Protein AF-A0A931CM55-F1 (afdb_monomer_lite)

Radius of gyration: 20.78 Å; chains: 1; bounding box: 47×66×45 Å

Sequence (161 aa):
MQSVVLSLGMGVDSTGILVRWLTDPTSRDFSLAALTVLISQVGDEYPDTYDNIEQTLLPMLAAHRVRVVQLSRPSLTIGHGQRRYVVLDDRPGPTRLVRAGPVRLSDELFGNGTIAQVANRRCIVDCTRDGQANELTSDAFGESQRPAMSRLSSWTSFSNK

Secondary structure (DSSP, 8-state):
---EEEEE-SSHHHHHHHHHHHH-GGG-SS-GGGEEEEEEE-S---HHHHHHIIIIIHHHHHHTT-EEEEEE-S-SS--TTS-S-EEEEEEES-SS-----SS-HHHHHHHTT-----SSS-----TTSTT-TTTHHHHHH-S---------S--------

Foldseek 3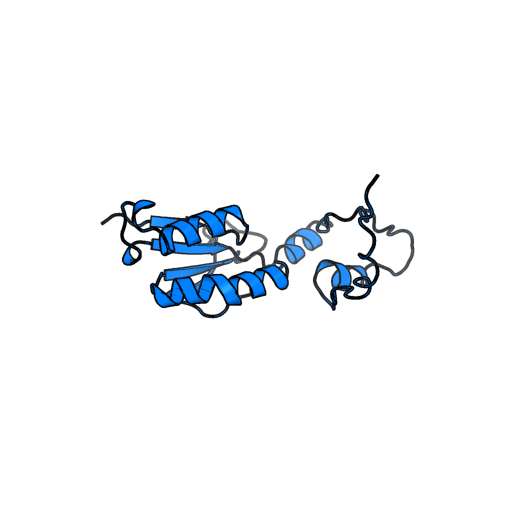Di:
DAAAEQECALDPVSQVLVVCVLPPVVSDPDQLQSYEYEYEAQLQDDPVSQVCCLVPPLVSQLVSQHWYWYKYAQDLDADPPRDGIDTPDIGRRDNGDDRDDNHHPQNNQVVVVHDDDDPDPPRDDPPVPPDCPVVVCCVRRDDDPPPPPPPPPDDPDPDDD

Structure (mmCIF, N/CA/C/O backbone):
data_AF-A0A931CM55-F1
#
_entry.id   AF-A0A931CM55-F1
#
loop_
_atom_site.group_PDB
_atom_site.id
_atom_site.type_symbol
_atom_site.label_atom_id
_atom_site.label_alt_id
_atom_site.label_comp_id
_atom_site.label_asym_id
_atom_site.label_entity_id
_atom_site.label_seq_id
_atom_site.pdbx_PDB_ins_code
_atom_site.Cartn_x
_atom_site.Cartn_y
_atom_site.Cartn_z
_atom_site.occupancy
_atom_site.B_iso_or_equiv
_atom_site.auth_seq_id
_atom_site.auth_comp_id
_atom_site.auth_asym_id
_atom_site.auth_atom_id
_atom_site.pdbx_PDB_model_num
ATOM 1 N N . MET A 1 1 ? -22.246 -13.196 5.038 1.00 58.44 1 MET A N 1
ATOM 2 C CA . MET A 1 1 ? -21.313 -12.170 5.553 1.00 58.44 1 MET A CA 1
ATOM 3 C C . MET A 1 1 ? -20.712 -11.474 4.343 1.00 58.44 1 MET A C 1
ATOM 5 O O . MET A 1 1 ? -20.206 -12.174 3.476 1.00 58.44 1 MET A O 1
ATOM 9 N N . GLN A 1 2 ? -20.896 -10.161 4.200 1.00 78.81 2 GLN A N 1
ATOM 10 C CA . GLN A 1 2 ? -20.434 -9.425 3.016 1.00 78.81 2 GLN A CA 1
ATOM 11 C C . GLN A 1 2 ? -18.937 -9.124 3.161 1.00 78.81 2 GLN A C 1
ATOM 13 O O . GLN A 1 2 ? -18.501 -8.718 4.236 1.00 78.81 2 GLN A O 1
ATOM 18 N N . SER A 1 3 ? -18.151 -9.376 2.114 1.00 90.94 3 SER A N 1
ATOM 19 C CA . SER A 1 3 ? -16.729 -9.019 2.078 1.00 90.94 3 SER A CA 1
ATOM 20 C C . SER A 1 3 ? -16.596 -7.583 1.585 1.00 90.94 3 SER A C 1
ATOM 22 O O . SER A 1 3 ? -17.188 -7.233 0.565 1.00 90.94 3 SER A O 1
ATOM 24 N N . VAL A 1 4 ? -15.833 -6.764 2.310 1.00 96.69 4 VAL A N 1
ATOM 25 C CA . VAL A 1 4 ? -15.560 -5.372 1.941 1.00 96.69 4 VAL A CA 1
ATOM 26 C C . VAL A 1 4 ? -14.117 -5.269 1.481 1.00 96.69 4 VAL A C 1
ATOM 28 O O . VAL A 1 4 ? -13.201 -5.730 2.162 1.00 96.69 4 VAL A O 1
ATOM 31 N N . VAL A 1 5 ? -13.914 -4.662 0.316 1.00 97.00 5 VAL A N 1
ATOM 32 C CA . VAL A 1 5 ? -12.593 -4.503 -0.287 1.00 97.00 5 VAL A CA 1
ATOM 33 C C . VAL A 1 5 ? -12.319 -3.024 -0.511 1.00 97.00 5 VAL A C 1
ATOM 35 O O . VAL A 1 5 ? -13.107 -2.343 -1.163 1.00 97.00 5 VAL A O 1
ATOM 38 N N . LEU A 1 6 ? -11.192 -2.538 0.007 1.00 97.12 6 LEU A N 1
ATOM 39 C CA . LEU A 1 6 ? -10.696 -1.189 -0.249 1.00 97.12 6 LEU A CA 1
ATOM 40 C C . LEU A 1 6 ? -9.461 -1.252 -1.141 1.00 97.12 6 LEU A C 1
ATOM 42 O O . LEU A 1 6 ? -8.464 -1.861 -0.764 1.00 97.12 6 LEU A O 1
ATOM 46 N N . SER A 1 7 ? -9.503 -0.574 -2.285 1.00 96.94 7 SER A N 1
ATOM 47 C CA . SER A 1 7 ? -8.305 -0.315 -3.083 1.00 96.94 7 SER A CA 1
ATOM 48 C C . SER A 1 7 ? -7.571 0.899 -2.517 1.00 96.94 7 SER A C 1
ATOM 50 O O . SER A 1 7 ? -8.068 2.021 -2.597 1.00 96.94 7 SER A O 1
ATOM 52 N N . LEU A 1 8 ? -6.394 0.679 -1.940 1.00 96.31 8 LEU A N 1
ATOM 53 C CA . LEU A 1 8 ? -5.538 1.713 -1.377 1.00 96.31 8 LEU A CA 1
ATOM 54 C C . LEU A 1 8 ? -4.480 2.117 -2.409 1.00 96.31 8 LEU A C 1
ATOM 56 O O . LEU A 1 8 ? -3.533 1.379 -2.663 1.00 96.31 8 LEU A O 1
ATOM 60 N N . GLY A 1 9 ? -4.632 3.316 -2.974 1.00 93.88 9 GLY A N 1
ATOM 61 C CA . GLY A 1 9 ? -3.648 3.911 -3.887 1.00 93.88 9 GLY A CA 1
ATOM 62 C C . GLY A 1 9 ? -2.502 4.637 -3.177 1.00 93.88 9 GLY A C 1
ATOM 63 O O . GLY A 1 9 ? -1.707 5.289 -3.837 1.00 93.88 9 GLY A O 1
ATOM 64 N N . MET A 1 10 ? -2.455 4.589 -1.839 1.00 94.19 10 MET A N 1
ATOM 65 C CA . MET A 1 10 ? -1.488 5.305 -0.988 1.00 94.19 10 MET A CA 1
ATOM 66 C C . MET A 1 10 ? -1.523 6.840 -1.124 1.00 94.19 10 MET A C 1
ATOM 68 O O . MET A 1 10 ? -0.645 7.537 -0.625 1.00 94.19 10 MET A O 1
ATOM 72 N N . GLY A 1 11 ? -2.581 7.380 -1.737 1.00 92.19 11 GLY A N 1
ATOM 73 C CA . GLY A 1 11 ? -2.884 8.808 -1.751 1.00 92.19 11 GLY A CA 1
ATOM 74 C C . GLY A 1 11 ? -3.652 9.257 -0.505 1.00 92.19 11 GLY A C 1
ATOM 75 O O . GLY A 1 11 ? -4.163 8.435 0.267 1.00 92.19 11 GLY A O 1
ATOM 76 N N . VAL A 1 12 ? -3.772 10.577 -0.339 1.00 93.88 12 VAL A N 1
ATOM 77 C CA . VAL A 1 12 ? -4.416 11.218 0.823 1.00 93.88 12 VAL A CA 1
ATOM 78 C C . VAL A 1 12 ? -5.864 10.758 1.002 1.00 93.88 12 VAL A C 1
ATOM 80 O O . VAL A 1 12 ? -6.237 10.369 2.105 1.00 93.88 12 VAL A O 1
ATOM 83 N N . ASP A 1 13 ? -6.660 10.708 -0.067 1.00 95.81 13 ASP A N 1
ATOM 84 C CA . ASP A 1 13 ? -8.092 10.392 0.029 1.00 95.81 13 ASP A CA 1
ATOM 85 C C . ASP A 1 13 ? -8.345 8.939 0.437 1.00 95.81 13 ASP A C 1
ATOM 87 O O . ASP A 1 13 ? -9.060 8.663 1.402 1.00 95.81 13 ASP A O 1
ATOM 91 N N . SER A 1 14 ? -7.705 7.990 -0.259 1.00 96.44 14 SER A N 1
ATOM 92 C CA . SER A 1 14 ? -7.842 6.563 0.056 1.00 96.44 14 SER A CA 1
ATOM 93 C C . SER A 1 14 ? -7.341 6.239 1.464 1.00 96.44 14 SER A C 1
ATOM 95 O O . SER A 1 14 ? -7.928 5.410 2.160 1.00 96.44 14 SER A O 1
ATOM 97 N N . THR A 1 15 ? -6.288 6.931 1.907 1.00 96.81 15 THR A N 1
ATOM 98 C CA . THR A 1 15 ? -5.751 6.789 3.263 1.00 96.81 15 THR A CA 1
ATOM 99 C C . THR A 1 15 ? -6.702 7.396 4.291 1.00 96.81 15 THR A C 1
ATOM 101 O O . THR A 1 15 ? -6.974 6.767 5.309 1.00 96.81 15 THR A O 1
ATOM 104 N N . GLY A 1 16 ? -7.272 8.571 4.014 1.00 97.25 16 GLY A N 1
ATOM 105 C CA . GLY A 1 16 ? -8.235 9.236 4.890 1.00 97.25 16 GLY A CA 1
ATOM 106 C C . GLY A 1 16 ? -9.494 8.401 5.129 1.00 97.25 16 GLY A C 1
ATOM 107 O O . GLY A 1 16 ? -9.925 8.260 6.273 1.00 97.25 16 GLY A O 1
ATOM 108 N N . ILE A 1 17 ? -10.041 7.777 4.078 1.00 97.12 17 ILE A N 1
ATOM 109 C CA . ILE A 1 17 ? -11.175 6.844 4.198 1.00 97.12 17 ILE A CA 1
ATOM 110 C C . ILE A 1 17 ? -10.810 5.674 5.116 1.00 97.12 17 ILE A C 1
ATOM 112 O O . ILE A 1 17 ? -11.552 5.361 6.048 1.00 97.12 17 ILE A O 1
ATOM 116 N N . LEU A 1 18 ? -9.653 5.048 4.886 1.00 97.19 18 LEU A N 1
ATOM 117 C CA . LEU A 1 18 ? -9.211 3.907 5.681 1.00 97.19 18 LEU A CA 1
ATOM 118 C C . LEU A 1 18 ? -8.997 4.283 7.150 1.00 97.19 18 LEU A C 1
ATOM 120 O O . LEU A 1 18 ? -9.504 3.603 8.038 1.00 97.19 18 LEU A O 1
ATOM 124 N N . VAL A 1 19 ? -8.302 5.389 7.419 1.00 97.38 19 VAL A N 1
ATOM 125 C CA . VAL A 1 19 ? -8.077 5.890 8.782 1.00 97.38 19 VAL A CA 1
ATOM 126 C C . VAL A 1 19 ? -9.404 6.182 9.478 1.00 97.38 19 VAL A C 1
ATOM 128 O O . VAL A 1 19 ? -9.573 5.809 10.641 1.00 97.38 19 VAL A O 1
ATOM 131 N N . ARG A 1 20 ? -10.377 6.773 8.772 1.00 97.75 20 ARG A N 1
ATOM 132 C CA . ARG A 1 20 ? -11.720 7.001 9.312 1.00 97.75 20 ARG A CA 1
ATOM 133 C C . ARG A 1 20 ? -12.395 5.683 9.699 1.00 97.75 20 ARG A C 1
ATOM 135 O O . ARG A 1 20 ? -12.888 5.573 10.814 1.00 97.75 20 ARG A O 1
ATOM 142 N N . TRP A 1 21 ? -12.349 4.659 8.847 1.00 97.38 21 TRP A N 1
ATOM 143 C CA . TRP A 1 21 ? -12.919 3.342 9.166 1.00 97.38 21 TRP A CA 1
ATOM 144 C C . TRP A 1 21 ? -12.238 2.639 10.345 1.00 97.38 21 TRP A C 1
ATOM 146 O O . TRP A 1 21 ? -12.895 1.898 11.085 1.00 97.38 21 TRP A O 1
ATOM 156 N N . LEU A 1 22 ? -10.930 2.836 10.521 1.00 96.19 22 LEU A N 1
ATOM 157 C CA . LEU A 1 22 ? -10.176 2.247 11.629 1.00 96.19 22 LEU A CA 1
ATOM 158 C C . LEU A 1 22 ? -10.466 2.950 12.962 1.00 96.19 22 LEU A C 1
ATOM 160 O O . LEU A 1 22 ? -10.583 2.280 13.985 1.00 96.19 22 LEU A O 1
ATOM 164 N N . THR A 1 23 ? -10.613 4.276 12.951 1.00 96.94 23 THR A N 1
ATOM 165 C CA . THR A 1 23 ? -10.698 5.094 14.176 1.00 96.94 23 THR A CA 1
ATOM 166 C C . THR A 1 23 ? -12.123 5.457 14.598 1.00 96.94 23 THR A C 1
ATOM 168 O O . THR A 1 23 ? -12.375 5.603 15.791 1.00 96.94 23 THR A O 1
ATOM 171 N N . ASP A 1 24 ? -13.066 5.549 13.658 1.00 97.31 24 ASP A N 1
ATOM 172 C CA . ASP A 1 24 ? -14.476 5.858 13.907 1.00 97.31 24 ASP A CA 1
ATOM 173 C C . ASP A 1 24 ? -15.364 4.681 13.462 1.00 97.31 24 ASP A C 1
ATOM 175 O O . ASP A 1 24 ? -15.724 4.578 12.285 1.00 97.31 24 ASP A O 1
ATOM 179 N N . PRO A 1 25 ? -15.769 3.782 14.380 1.00 95.31 25 PRO A N 1
ATOM 180 C CA . PRO A 1 25 ? -16.652 2.667 14.051 1.00 95.31 25 PRO A CA 1
ATOM 181 C C . PRO A 1 25 ? -18.021 3.090 13.510 1.00 95.31 25 PRO A C 1
ATOM 183 O O . PRO A 1 25 ? -18.636 2.297 12.809 1.00 95.31 25 PRO A O 1
ATOM 186 N N . THR A 1 26 ? -18.498 4.309 13.798 1.00 97.31 26 THR A N 1
ATOM 187 C CA . THR A 1 26 ? -19.801 4.798 13.307 1.00 97.31 26 THR A CA 1
ATOM 188 C C . THR A 1 26 ? -19.769 5.165 11.823 1.00 97.31 26 THR A C 1
ATOM 190 O O . THR A 1 26 ? -20.812 5.296 11.188 1.00 97.31 26 THR A O 1
ATOM 193 N N . SER A 1 27 ? -18.569 5.273 11.244 1.00 97.00 27 SER A N 1
ATOM 194 C CA . SER A 1 27 ? -18.361 5.547 9.822 1.00 97.00 27 SER A CA 1
ATOM 195 C C . SER A 1 27 ? -18.550 4.337 8.901 1.00 97.00 27 SER A C 1
ATOM 197 O O . SER A 1 27 ? -18.431 4.480 7.682 1.00 97.00 27 SER A O 1
ATOM 199 N N . ARG A 1 28 ? -18.811 3.150 9.461 1.00 95.19 28 ARG A N 1
ATOM 200 C CA . ARG A 1 28 ? -18.989 1.896 8.721 1.00 95.19 28 ARG A CA 1
ATOM 201 C C . ARG A 1 28 ? -20.037 1.000 9.372 1.00 95.19 28 ARG A C 1
ATOM 203 O O . ARG A 1 28 ? -20.227 1.015 10.581 1.00 95.19 28 ARG A O 1
ATOM 210 N N . ASP A 1 29 ? -20.656 0.156 8.562 1.00 96.00 29 ASP A N 1
ATOM 211 C CA . ASP A 1 29 ? -21.666 -0.833 8.958 1.00 96.00 29 ASP A CA 1
ATOM 212 C C . ASP A 1 29 ? -21.135 -2.283 8.941 1.00 96.00 29 ASP A C 1
ATOM 214 O O . ASP A 1 29 ? -21.869 -3.234 9.210 1.00 96.00 29 ASP A O 1
ATOM 218 N N . PHE A 1 30 ? -19.840 -2.469 8.668 1.00 95.44 30 PHE A N 1
ATOM 219 C CA . PHE A 1 30 ? -19.173 -3.771 8.603 1.00 95.44 30 PHE A CA 1
ATOM 220 C C . PHE A 1 30 ? -18.085 -3.918 9.671 1.00 95.44 30 PHE A C 1
ATOM 222 O O . PHE A 1 30 ? -17.517 -2.936 10.139 1.00 95.44 30 PHE A O 1
ATOM 229 N N . SER A 1 31 ? -17.739 -5.157 10.035 1.00 94.75 31 SER A N 1
ATOM 230 C CA . SER A 1 31 ? -16.600 -5.461 10.918 1.00 94.75 31 SER A CA 1
ATOM 231 C C . SER A 1 31 ? -15.263 -5.357 10.176 1.00 94.75 31 SER A C 1
ATOM 233 O O . SER A 1 31 ? -15.165 -5.797 9.034 1.00 94.75 31 SER A O 1
ATOM 235 N N . LEU A 1 32 ? -14.199 -4.889 10.840 1.00 95.50 32 LEU A N 1
ATOM 236 C CA . LEU A 1 32 ? -12.841 -4.875 10.266 1.00 95.50 32 LEU A CA 1
ATOM 237 C C . LEU A 1 32 ? -12.323 -6.276 9.903 1.00 95.50 32 LEU A C 1
ATOM 239 O O . LEU A 1 32 ? -11.479 -6.398 9.026 1.00 95.50 32 LEU A O 1
ATOM 243 N N . ALA A 1 33 ? -12.873 -7.339 10.500 1.00 93.81 33 ALA A N 1
ATOM 244 C CA . ALA A 1 33 ? -12.566 -8.714 10.102 1.00 93.81 33 ALA A CA 1
ATOM 245 C C . ALA A 1 33 ? -13.087 -9.070 8.693 1.00 93.81 33 ALA A C 1
ATOM 247 O O . ALA A 1 33 ? -12.616 -10.026 8.084 1.00 93.81 33 ALA A O 1
ATOM 248 N N . ALA A 1 34 ? -14.064 -8.317 8.176 1.00 95.31 34 ALA A N 1
ATOM 249 C CA . ALA A 1 34 ? -14.579 -8.459 6.816 1.00 95.31 34 ALA A CA 1
ATOM 250 C C . ALA A 1 34 ? -13.859 -7.549 5.802 1.00 95.31 34 ALA A C 1
ATOM 252 O O . ALA A 1 34 ? -14.121 -7.662 4.602 1.00 95.31 34 ALA A O 1
ATOM 253 N N . LEU A 1 35 ? -12.974 -6.659 6.273 1.00 97.12 35 LEU A N 1
ATOM 254 C CA . LEU A 1 35 ? -12.227 -5.717 5.447 1.00 97.12 35 LEU A CA 1
ATOM 255 C C . LEU A 1 35 ? -10.955 -6.367 4.892 1.00 97.12 35 LEU A C 1
ATOM 257 O O . LEU A 1 35 ? -10.131 -6.899 5.634 1.00 97.12 35 LEU A O 1
ATOM 261 N N . THR A 1 36 ? -10.772 -6.263 3.579 1.00 97.56 36 THR A N 1
ATOM 262 C CA . THR A 1 36 ? -9.500 -6.522 2.896 1.00 97.56 36 THR A CA 1
ATOM 263 C C . THR A 1 36 ? -9.018 -5.243 2.222 1.00 97.56 36 THR A C 1
ATOM 265 O O . THR A 1 36 ? -9.760 -4.615 1.469 1.00 97.56 36 THR A O 1
ATOM 268 N N . VAL A 1 37 ? -7.768 -4.865 2.467 1.00 97.94 37 VAL A N 1
ATOM 269 C CA . VAL A 1 37 ? -7.110 -3.734 1.803 1.00 97.94 37 VAL A CA 1
ATOM 270 C C . VAL A 1 37 ? -6.237 -4.272 0.674 1.00 97.94 37 VAL A C 1
ATOM 272 O O . VAL A 1 37 ? -5.382 -5.122 0.907 1.00 97.94 37 VAL A O 1
ATOM 275 N N . LEU A 1 38 ? -6.452 -3.789 -0.546 1.00 97.62 38 LEU A N 1
ATOM 276 C CA . LEU A 1 38 ? -5.635 -4.106 -1.714 1.00 97.62 38 LEU A CA 1
ATOM 277 C C . LEU A 1 38 ? -4.690 -2.947 -2.009 1.00 97.62 38 LEU A C 1
ATOM 279 O O . LEU A 1 38 ? -5.138 -1.809 -2.109 1.00 97.62 38 LEU A O 1
ATOM 283 N N . ILE A 1 39 ? -3.410 -3.243 -2.208 1.00 96.75 39 ILE A N 1
ATOM 284 C CA . ILE A 1 39 ? -2.406 -2.276 -2.659 1.00 96.75 39 ILE A CA 1
ATOM 285 C C . ILE A 1 39 ? -1.871 -2.767 -3.998 1.00 96.75 39 ILE A C 1
ATOM 287 O O . ILE A 1 39 ? -1.342 -3.874 -4.081 1.00 96.75 39 ILE A O 1
ATOM 291 N N . SER A 1 40 ? -2.035 -1.968 -5.048 1.00 94.75 40 SER A N 1
ATOM 292 C CA . SER A 1 40 ? -1.502 -2.287 -6.376 1.00 94.75 40 SER A CA 1
ATOM 293 C C . SER A 1 40 ? -0.167 -1.578 -6.555 1.00 94.75 40 SER A C 1
ATOM 295 O O . SER A 1 40 ? -0.152 -0.382 -6.820 1.00 94.75 40 SER A O 1
ATOM 297 N N . GLN A 1 41 ? 0.924 -2.321 -6.378 1.00 94.81 41 GLN A N 1
ATOM 298 C CA . GLN A 1 41 ? 2.288 -1.825 -6.528 1.00 94.81 41 GLN A CA 1
ATOM 299 C C . GLN A 1 41 ? 2.609 -1.651 -8.017 1.00 94.81 41 GLN A C 1
ATOM 301 O O . GLN A 1 41 ? 2.507 -2.610 -8.795 1.00 94.81 41 GLN A O 1
ATOM 306 N N . VAL A 1 42 ? 3.005 -0.441 -8.403 1.00 90.62 42 VAL A N 1
ATOM 307 C CA . VAL A 1 42 ? 3.516 -0.107 -9.739 1.00 90.62 42 VAL A CA 1
ATOM 308 C C . VAL A 1 42 ? 5.040 -0.153 -9.805 1.00 90.62 42 VAL A C 1
ATOM 310 O O . VAL A 1 42 ? 5.590 -0.209 -10.898 1.00 90.62 42 VAL A O 1
ATOM 313 N N . GLY A 1 43 ? 5.722 -0.196 -8.658 1.00 90.94 43 GLY A N 1
ATOM 314 C CA . GLY A 1 43 ? 7.162 -0.433 -8.570 1.00 90.94 43 GLY A CA 1
ATOM 315 C C . GLY A 1 43 ? 8.040 0.817 -8.628 1.00 90.94 43 GLY A C 1
ATOM 316 O O . GLY A 1 43 ? 9.259 0.691 -8.544 1.00 90.94 43 GLY A O 1
ATOM 317 N N . ASP A 1 44 ? 7.423 1.991 -8.756 1.00 89.31 44 ASP A N 1
ATOM 318 C CA . ASP A 1 44 ? 8.079 3.298 -8.876 1.00 89.31 44 ASP A CA 1
ATOM 319 C C . ASP A 1 44 ? 7.377 4.377 -8.031 1.00 89.31 44 ASP A C 1
ATOM 321 O O . ASP A 1 44 ? 7.385 5.567 -8.350 1.00 89.31 44 ASP A O 1
ATOM 325 N N . GLU A 1 45 ? 6.710 3.973 -6.954 1.00 91.38 45 GLU A N 1
ATOM 326 C CA . GLU A 1 45 ? 6.155 4.899 -5.978 1.00 91.38 45 GLU A CA 1
ATOM 327 C C . GLU A 1 45 ? 7.274 5.657 -5.256 1.00 91.38 45 GLU A C 1
ATOM 329 O O . GLU A 1 45 ? 8.370 5.138 -5.025 1.00 91.38 45 GLU A O 1
ATOM 334 N N . TYR A 1 46 ? 6.988 6.897 -4.855 1.00 89.56 46 TYR A N 1
ATOM 335 C CA . TYR A 1 46 ? 7.968 7.718 -4.152 1.00 89.56 46 TYR A CA 1
ATOM 336 C C . TYR A 1 46 ? 8.426 7.041 -2.848 1.00 89.56 46 TYR A C 1
ATOM 338 O O . TYR A 1 46 ? 7.573 6.574 -2.084 1.00 89.56 46 TYR A O 1
ATOM 346 N N . PRO A 1 47 ? 9.736 7.049 -2.527 1.00 90.69 47 PRO A N 1
ATOM 347 C CA . PRO A 1 47 ? 10.254 6.518 -1.264 1.00 90.69 47 PRO A CA 1
ATOM 348 C C . PRO A 1 47 ? 9.506 7.053 -0.038 1.00 90.69 47 PRO A C 1
ATOM 350 O O . PRO A 1 47 ? 9.103 6.273 0.820 1.00 90.69 47 PRO A O 1
ATOM 353 N N . ASP A 1 48 ? 9.202 8.352 -0.027 1.00 91.50 48 ASP A N 1
ATOM 354 C CA . ASP A 1 48 ? 8.451 8.997 1.051 1.00 91.50 48 ASP A CA 1
ATOM 355 C C . ASP A 1 48 ? 7.018 8.459 1.178 1.00 91.50 48 ASP A C 1
ATOM 357 O O . ASP A 1 48 ? 6.466 8.417 2.273 1.00 91.50 48 ASP A O 1
ATOM 361 N N . THR A 1 49 ? 6.393 8.017 0.079 1.00 92.00 49 THR A N 1
ATOM 362 C CA . THR A 1 49 ? 5.061 7.388 0.129 1.00 92.00 49 THR A CA 1
ATOM 363 C C . THR A 1 49 ? 5.133 6.054 0.861 1.00 92.00 49 THR A C 1
ATOM 365 O O . THR A 1 49 ? 4.317 5.802 1.748 1.00 92.00 49 THR A O 1
ATOM 368 N N . TYR A 1 50 ? 6.138 5.230 0.549 1.00 94.75 50 TYR A N 1
ATOM 369 C CA . TYR A 1 50 ? 6.379 3.985 1.275 1.00 94.75 50 TYR A CA 1
ATOM 370 C C . TYR A 1 50 ? 6.607 4.246 2.759 1.00 94.75 50 TYR A C 1
ATOM 372 O O . TYR A 1 50 ? 5.938 3.645 3.597 1.00 94.75 50 TYR A O 1
ATOM 380 N N . ASP A 1 51 ? 7.509 5.170 3.079 1.00 94.81 51 ASP A N 1
ATOM 381 C CA . ASP A 1 51 ? 7.889 5.444 4.459 1.00 94.81 51 ASP A CA 1
ATOM 382 C C . ASP A 1 51 ? 6.707 6.008 5.260 1.00 94.81 51 ASP A C 1
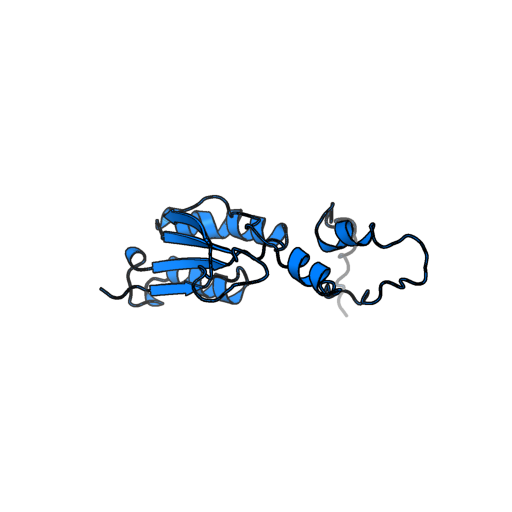ATOM 384 O O . ASP A 1 51 ? 6.448 5.547 6.372 1.00 94.81 51 ASP A O 1
ATOM 388 N N . ASN A 1 52 ? 5.912 6.909 4.672 1.00 94.06 52 ASN A N 1
ATOM 389 C CA . ASN A 1 52 ? 4.692 7.419 5.295 1.00 94.06 52 ASN A CA 1
ATOM 390 C C . ASN A 1 52 ? 3.700 6.292 5.604 1.00 94.06 52 ASN A C 1
ATOM 392 O O . ASN A 1 52 ? 3.192 6.209 6.724 1.00 94.06 52 ASN A O 1
ATOM 396 N N . ILE A 1 53 ? 3.425 5.402 4.648 1.00 96.06 53 ILE A N 1
ATOM 397 C CA . ILE A 1 53 ? 2.462 4.310 4.843 1.00 96.06 53 ILE A CA 1
ATOM 398 C C . ILE A 1 53 ? 2.980 3.283 5.856 1.00 96.06 53 ILE A C 1
ATOM 400 O O . ILE A 1 53 ? 2.227 2.865 6.739 1.00 96.06 53 ILE A O 1
ATOM 404 N N . GLU A 1 54 ? 4.254 2.900 5.774 1.00 96.56 54 GLU A N 1
ATOM 405 C CA . GLU A 1 54 ? 4.875 1.935 6.687 1.00 96.56 54 GLU A CA 1
ATOM 406 C C . GLU A 1 54 ? 4.949 2.452 8.129 1.00 96.56 54 GLU A C 1
ATOM 408 O O . GLU A 1 54 ? 4.753 1.676 9.062 1.00 96.56 54 GLU A O 1
ATOM 413 N N . GLN A 1 55 ? 5.197 3.750 8.328 1.00 96.19 55 GLN A N 1
ATOM 414 C CA . GLN A 1 55 ? 5.324 4.344 9.663 1.00 96.19 55 GLN A CA 1
ATOM 415 C C . GLN A 1 55 ? 3.979 4.710 10.296 1.00 96.19 55 GLN A C 1
ATOM 417 O O . GLN A 1 55 ? 3.872 4.716 11.522 1.00 96.19 55 GLN A O 1
ATOM 422 N N . THR A 1 56 ? 2.955 5.017 9.493 1.00 94.25 56 THR A N 1
ATOM 423 C CA . THR A 1 56 ? 1.670 5.522 10.012 1.00 94.25 56 THR A CA 1
ATOM 424 C C . THR A 1 56 ? 0.536 4.512 9.877 1.00 94.25 56 THR A C 1
ATOM 426 O O . THR A 1 56 ? -0.104 4.159 10.866 1.00 94.25 56 THR A O 1
ATOM 429 N N . LEU A 1 57 ? 0.294 3.998 8.672 1.00 95.94 57 LEU A N 1
ATOM 430 C CA . LEU A 1 57 ? -0.916 3.247 8.352 1.00 95.94 57 LEU A CA 1
ATOM 431 C C . LEU A 1 57 ? -0.778 1.747 8.630 1.00 95.94 57 LEU A C 1
ATOM 433 O O . LEU A 1 57 ? -1.703 1.133 9.168 1.00 95.94 57 LEU A O 1
ATOM 437 N N . LEU A 1 58 ? 0.367 1.145 8.295 1.00 96.56 58 LEU A N 1
ATOM 438 C CA . LEU A 1 58 ? 0.601 -0.283 8.535 1.00 96.56 58 LEU A CA 1
ATOM 439 C C . LEU A 1 58 ? 0.494 -0.677 10.021 1.00 96.56 58 LEU A C 1
ATOM 441 O O . LEU A 1 58 ? -0.168 -1.681 10.305 1.00 96.56 58 LEU A O 1
ATOM 445 N N . PRO A 1 59 ? 1.023 0.100 10.991 1.00 97.06 59 PRO A N 1
ATOM 446 C CA . PRO A 1 59 ? 0.834 -0.193 12.410 1.00 97.06 59 PRO A CA 1
ATOM 447 C C . PRO A 1 59 ? -0.642 -0.198 12.827 1.00 97.06 59 PRO A C 1
ATOM 449 O O . PRO A 1 59 ? -1.057 -1.065 13.597 1.00 97.06 59 PRO A O 1
ATOM 452 N N . MET A 1 60 ? -1.458 0.715 12.285 1.00 96.06 60 MET A N 1
ATOM 453 C CA . MET A 1 60 ? -2.901 0.752 12.557 1.00 96.06 60 MET A CA 1
ATOM 454 C C . MET A 1 60 ? -3.600 -0.497 12.006 1.00 96.06 60 MET A C 1
ATOM 456 O O . MET A 1 60 ? -4.380 -1.142 12.707 1.00 96.06 60 MET A O 1
ATOM 460 N N . LEU A 1 61 ? -3.287 -0.885 10.767 1.00 96.50 61 LEU A N 1
ATOM 461 C CA . LEU A 1 61 ? -3.827 -2.101 10.152 1.00 96.50 61 LEU A CA 1
ATOM 462 C C . LEU A 1 61 ? -3.428 -3.358 10.931 1.00 96.50 61 LEU A C 1
ATOM 464 O O . LEU A 1 61 ? -4.262 -4.244 11.133 1.00 96.50 61 LEU A O 1
ATOM 468 N N . ALA A 1 62 ? -2.185 -3.419 11.412 1.00 96.06 62 ALA A N 1
ATOM 469 C CA . ALA A 1 62 ? -1.691 -4.512 12.238 1.00 96.06 62 ALA A CA 1
ATOM 470 C C . ALA A 1 62 ? -2.398 -4.585 13.598 1.00 96.06 62 ALA A C 1
ATOM 472 O O . ALA A 1 62 ? -2.813 -5.673 14.004 1.00 96.06 62 ALA A O 1
ATOM 473 N N . ALA A 1 63 ? -2.621 -3.445 14.263 1.00 95.50 63 ALA A N 1
ATOM 474 C CA . ALA A 1 63 ? -3.355 -3.380 15.529 1.00 95.50 63 ALA A CA 1
ATOM 475 C C . ALA A 1 63 ? -4.781 -3.945 15.405 1.00 95.50 63 ALA A C 1
ATOM 477 O O . ALA A 1 63 ? -5.256 -4.655 16.292 1.00 95.50 63 ALA A O 1
ATOM 478 N N . HIS A 1 64 ? -5.438 -3.701 14.268 1.00 95.12 64 HIS A N 1
ATOM 479 C CA . HIS A 1 64 ? -6.769 -4.230 13.968 1.00 95.12 64 HIS A CA 1
ATOM 480 C C . HIS A 1 64 ? -6.764 -5.585 13.237 1.00 95.12 64 HIS A C 1
ATOM 482 O O . HIS A 1 64 ? -7.836 -6.103 12.924 1.00 95.12 64 HIS A O 1
ATOM 488 N N . ARG A 1 65 ? -5.585 -6.172 12.971 1.00 95.56 65 ARG A N 1
ATOM 489 C CA . ARG A 1 65 ? -5.396 -7.411 12.190 1.00 95.56 65 ARG A CA 1
ATOM 490 C C . ARG A 1 65 ? -6.114 -7.406 10.832 1.00 95.56 65 ARG A C 1
ATOM 492 O O . ARG A 1 65 ? -6.587 -8.444 10.372 1.00 95.56 65 ARG A O 1
ATOM 499 N N . VAL A 1 66 ? -6.192 -6.246 10.183 1.00 96.69 66 VAL A N 1
ATOM 500 C CA . VAL A 1 66 ? -6.817 -6.118 8.861 1.00 96.69 66 VAL A CA 1
ATOM 501 C C . VAL A 1 66 ? -5.964 -6.845 7.824 1.00 96.69 66 VAL A C 1
ATOM 503 O O . VAL A 1 66 ? -4.735 -6.719 7.816 1.00 96.69 66 VAL A O 1
ATOM 506 N N . ARG A 1 67 ? -6.617 -7.614 6.945 1.00 97.25 67 ARG A N 1
ATOM 507 C CA . ARG A 1 67 ? -5.953 -8.312 5.841 1.00 97.25 67 ARG A CA 1
ATOM 508 C C . ARG A 1 67 ? -5.512 -7.308 4.787 1.00 97.25 67 ARG A C 1
ATOM 510 O O . ARG A 1 67 ? -6.333 -6.553 4.268 1.00 97.25 67 ARG A O 1
ATOM 517 N N . VAL A 1 68 ? -4.233 -7.347 4.443 1.00 97.94 68 VAL A N 1
ATOM 518 C CA . VAL A 1 68 ? -3.643 -6.529 3.389 1.00 97.94 68 VAL A CA 1
ATOM 519 C C . VAL A 1 68 ? -3.091 -7.455 2.318 1.00 97.94 68 VAL A C 1
ATOM 521 O O . VAL A 1 68 ? -2.349 -8.391 2.617 1.00 97.94 68 VAL A O 1
ATOM 524 N N . VAL A 1 69 ? -3.458 -7.186 1.070 1.00 97.94 69 VAL A N 1
ATOM 525 C CA . VAL A 1 69 ? -2.969 -7.917 -0.095 1.00 97.94 69 VAL A CA 1
ATOM 526 C C . VAL A 1 69 ? -2.263 -6.939 -1.016 1.00 97.94 69 VAL A C 1
ATOM 528 O O . VAL A 1 69 ? -2.854 -5.971 -1.494 1.00 97.94 69 VAL A O 1
ATOM 531 N N . GLN A 1 70 ? -0.993 -7.205 -1.272 1.00 97.69 70 GLN A N 1
ATOM 532 C CA . GLN A 1 70 ? -0.167 -6.444 -2.192 1.00 97.69 70 GLN A CA 1
ATOM 533 C C . GLN A 1 70 ? -0.124 -7.185 -3.521 1.00 97.69 70 GLN A C 1
ATOM 535 O O . GLN A 1 70 ? 0.163 -8.382 -3.576 1.00 97.69 70 GLN A O 1
ATOM 540 N N . LEU A 1 71 ? -0.442 -6.479 -4.593 1.00 96.75 71 LEU A N 1
ATOM 541 C CA . LEU A 1 71 ? -0.583 -7.011 -5.937 1.00 96.75 71 LEU A CA 1
ATOM 542 C C . LEU A 1 71 ? 0.348 -6.244 -6.867 1.00 96.75 71 LEU A C 1
ATOM 544 O O . LEU A 1 71 ? 0.632 -5.077 -6.628 1.00 96.75 71 LEU A O 1
ATOM 548 N N . SER A 1 72 ? 0.773 -6.864 -7.958 1.00 95.50 72 SER A N 1
ATOM 549 C CA . SER A 1 72 ? 1.403 -6.141 -9.065 1.00 95.50 72 SER A CA 1
ATOM 550 C C . SER A 1 72 ? 1.093 -6.803 -10.394 1.00 95.50 72 SER A C 1
ATOM 552 O O . SER A 1 72 ? 0.493 -7.885 -10.468 1.00 95.50 72 SER A O 1
ATOM 554 N N . ARG A 1 73 ? 1.494 -6.129 -11.465 1.00 92.62 73 ARG A N 1
ATOM 555 C CA . ARG A 1 73 ? 1.396 -6.656 -12.815 1.00 92.62 73 ARG A CA 1
ATOM 556 C C . ARG A 1 73 ? 2.469 -7.742 -13.035 1.00 92.62 73 ARG A C 1
ATOM 558 O O . ARG A 1 73 ? 3.603 -7.562 -12.606 1.00 92.62 73 ARG A O 1
ATOM 565 N N . PRO A 1 74 ? 2.143 -8.872 -13.693 1.00 92.94 74 PRO A N 1
ATOM 566 C CA . PRO A 1 74 ? 3.119 -9.934 -13.950 1.00 92.94 74 PRO A CA 1
ATOM 567 C C . PRO A 1 74 ? 4.065 -9.637 -15.116 1.00 92.94 74 PRO A C 1
ATOM 569 O O . PRO A 1 74 ? 5.167 -10.173 -15.153 1.00 92.94 74 PRO A O 1
ATOM 572 N N . SER A 1 75 ? 3.611 -8.866 -16.103 1.00 90.06 75 SER A N 1
ATOM 573 C CA . SER A 1 75 ? 4.313 -8.650 -17.370 1.00 90.06 75 SER A CA 1
ATOM 574 C C . SER A 1 75 ? 3.751 -7.439 -18.116 1.00 90.06 75 SER A C 1
ATOM 576 O O . SER A 1 75 ? 2.574 -7.105 -17.962 1.00 90.06 75 SER A O 1
ATOM 578 N N . LEU A 1 76 ? 4.565 -6.824 -18.985 1.00 85.38 76 LEU A N 1
ATOM 579 C CA . LEU A 1 76 ? 4.158 -5.686 -19.825 1.00 85.38 76 LEU A CA 1
ATOM 580 C C . LEU A 1 76 ? 3.172 -6.050 -20.942 1.00 85.38 76 LEU A C 1
ATOM 582 O O . LEU A 1 76 ? 2.430 -5.205 -21.438 1.00 85.38 76 LEU A O 1
ATOM 586 N N . THR A 1 77 ? 3.126 -7.322 -21.322 1.00 81.50 77 THR A N 1
ATOM 587 C CA . THR A 1 77 ? 2.153 -7.875 -22.267 1.00 81.50 77 THR A CA 1
ATOM 588 C C . THR A 1 77 ? 1.430 -9.020 -21.583 1.00 81.50 77 THR A C 1
ATOM 590 O O . THR A 1 77 ? 2.075 -9.899 -21.015 1.00 81.50 77 THR A O 1
ATOM 593 N N . ILE A 1 78 ? 0.098 -9.009 -21.617 1.00 77.56 78 ILE A N 1
ATOM 594 C CA . ILE A 1 78 ? -0.726 -10.077 -21.043 1.00 77.56 78 ILE A CA 1
ATOM 595 C C . ILE A 1 78 ? -1.462 -10.750 -22.199 1.00 77.56 78 ILE A C 1
ATOM 597 O O . ILE A 1 78 ? -2.363 -10.160 -22.793 1.00 77.56 78 ILE A O 1
ATOM 601 N N . GLY A 1 79 ? -1.055 -11.973 -22.530 1.00 76.50 79 GLY A N 1
ATOM 602 C CA . GLY A 1 79 ? -1.722 -12.792 -23.537 1.00 76.50 79 GLY A CA 1
ATOM 603 C C . GLY A 1 79 ? -3.080 -13.314 -23.057 1.00 76.50 79 GLY A C 1
ATOM 604 O O . GLY A 1 79 ? -3.376 -13.357 -21.858 1.00 76.50 79 GLY A O 1
ATOM 605 N N . HIS A 1 80 ? -3.919 -13.751 -23.997 1.00 72.94 80 HIS A N 1
ATOM 606 C CA . HIS A 1 80 ? -5.183 -14.411 -23.668 1.00 72.94 80 HIS A CA 1
ATOM 607 C C . HIS A 1 80 ? -4.951 -15.625 -22.753 1.00 72.94 80 HIS A C 1
ATOM 609 O O . HIS A 1 80 ? -4.062 -16.437 -22.991 1.00 72.94 80 HIS A O 1
ATOM 615 N N . GLY A 1 81 ? -5.749 -15.737 -21.687 1.00 78.50 81 GLY A N 1
ATOM 616 C CA . GLY A 1 81 ? -5.653 -16.829 -20.711 1.00 78.50 81 GLY A CA 1
ATOM 617 C C . GLY A 1 81 ? -4.547 -16.677 -19.659 1.00 78.50 81 GLY A C 1
ATOM 618 O O . GLY A 1 81 ? -4.487 -17.487 -18.738 1.00 78.50 81 GLY A O 1
ATOM 619 N N . GLN A 1 82 ? -3.702 -15.643 -19.737 1.00 82.56 82 GLN A N 1
ATOM 620 C CA . GLN A 1 82 ? -2.687 -15.384 -18.716 1.00 82.56 82 GLN A CA 1
ATOM 621 C C . GLN A 1 82 ? -3.265 -14.643 -17.505 1.00 82.56 82 GLN A C 1
ATOM 623 O O . GLN A 1 82 ? -4.221 -13.864 -17.597 1.00 82.56 82 GLN A O 1
ATOM 628 N N . ARG A 1 83 ? -2.664 -14.890 -16.337 1.00 84.94 83 ARG A N 1
ATOM 629 C CA . ARG A 1 83 ? -3.031 -14.221 -15.088 1.00 84.94 83 ARG A CA 1
ATOM 630 C C . ARG A 1 83 ? -2.743 -12.723 -15.217 1.00 84.94 83 ARG A C 1
ATOM 632 O O . ARG A 1 83 ? -1.681 -12.341 -15.689 1.00 84.94 83 ARG A O 1
ATOM 639 N N . ARG A 1 84 ? -3.683 -11.873 -14.794 1.00 89.06 84 ARG A N 1
ATOM 640 C CA . ARG A 1 84 ? -3.570 -10.406 -14.944 1.00 89.06 84 ARG A CA 1
ATOM 641 C C . ARG A 1 84 ? -2.812 -9.712 -13.812 1.00 89.06 84 ARG A C 1
ATOM 643 O O . ARG A 1 84 ? -2.452 -8.551 -13.945 1.00 89.06 84 ARG A O 1
ATOM 650 N N . TYR A 1 85 ? -2.591 -10.421 -12.711 1.00 93.25 85 TYR A N 1
ATOM 651 C CA . TYR A 1 85 ? -1.934 -9.916 -11.513 1.00 93.25 85 TYR A CA 1
ATOM 652 C C . TYR A 1 85 ? -1.144 -11.034 -10.836 1.00 93.25 85 TYR A C 1
ATOM 654 O O . TYR A 1 85 ? -1.509 -12.211 -10.920 1.00 93.25 85 TYR A O 1
ATOM 662 N N . VAL A 1 86 ? -0.109 -10.660 -10.099 1.00 95.44 86 VAL A N 1
ATOM 663 C CA . VAL A 1 86 ? 0.559 -11.524 -9.125 1.00 95.44 86 VAL A CA 1
ATOM 664 C C . VAL A 1 86 ? 0.327 -10.973 -7.730 1.00 95.44 86 VAL A C 1
ATOM 666 O O . VAL A 1 86 ? 0.214 -9.765 -7.541 1.00 95.44 86 VAL A O 1
ATOM 669 N N . VAL A 1 87 ? 0.213 -11.875 -6.761 1.00 96.94 87 VAL A N 1
ATOM 670 C CA . VAL A 1 87 ? 0.158 -11.511 -5.345 1.00 96.94 87 VAL A CA 1
ATOM 671 C C . VAL A 1 87 ? 1.596 -11.455 -4.854 1.00 96.94 87 VAL A C 1
ATOM 673 O O . VAL A 1 87 ? 2.308 -12.451 -4.940 1.00 96.94 87 VAL A O 1
ATOM 676 N N . LEU A 1 88 ? 2.014 -10.282 -4.397 1.00 97.00 88 LEU A N 1
ATOM 677 C CA . LEU A 1 88 ? 3.337 -10.039 -3.832 1.00 97.00 88 LEU A CA 1
ATOM 678 C C . LEU A 1 88 ? 3.380 -10.404 -2.350 1.00 97.00 88 LEU A C 1
ATOM 680 O O . LEU A 1 88 ? 4.347 -10.993 -1.881 1.00 97.00 88 LEU A O 1
ATOM 684 N N . ASP A 1 89 ? 2.316 -10.061 -1.628 1.00 97.19 89 ASP A N 1
ATOM 685 C CA . ASP A 1 89 ? 2.154 -10.382 -0.218 1.00 97.19 89 ASP A CA 1
ATOM 686 C C . ASP A 1 89 ? 0.663 -10.459 0.130 1.00 97.19 89 ASP A C 1
ATOM 688 O O . ASP A 1 89 ? -0.148 -9.730 -0.440 1.00 97.19 89 ASP A O 1
ATOM 692 N N . ASP A 1 90 ? 0.291 -11.344 1.048 1.00 97.19 90 ASP A N 1
ATOM 693 C CA . ASP A 1 90 ? -1.088 -11.520 1.517 1.00 97.19 90 ASP A CA 1
ATOM 694 C C . ASP A 1 90 ? -1.062 -11.910 2.991 1.00 97.19 90 ASP A C 1
ATOM 696 O O . ASP A 1 90 ? -0.849 -13.076 3.336 1.00 97.19 90 ASP A O 1
ATOM 700 N N . ARG A 1 91 ? -1.199 -10.915 3.873 1.00 94.75 91 ARG A N 1
ATOM 701 C CA . ARG A 1 91 ? -1.107 -11.123 5.321 1.00 94.75 91 ARG A CA 1
ATOM 702 C C . ARG A 1 91 ? -2.023 -10.179 6.091 1.00 94.75 91 ARG A C 1
ATOM 704 O O . ARG A 1 91 ? -2.235 -9.036 5.682 1.00 94.75 91 ARG A O 1
ATOM 711 N N . PRO A 1 92 ? -2.535 -10.606 7.254 1.00 93.38 92 PRO A N 1
ATOM 712 C CA . PRO A 1 92 ? -3.066 -9.675 8.235 1.00 93.38 92 PRO A CA 1
ATOM 713 C C . PRO A 1 92 ? -1.918 -8.892 8.885 1.00 93.38 92 PRO A C 1
ATOM 715 O O . PRO A 1 92 ? -1.007 -9.489 9.456 1.00 93.38 92 PRO A O 1
ATOM 718 N N . GLY A 1 93 ? -1.973 -7.560 8.811 1.00 86.50 93 GLY A N 1
ATOM 719 C CA . GLY A 1 93 ? -1.017 -6.672 9.483 1.00 86.50 93 GLY A CA 1
ATOM 720 C C . GLY A 1 93 ? 0.440 -6.745 8.999 1.00 86.50 93 GLY A C 1
ATOM 721 O O . GLY A 1 93 ? 1.320 -6.996 9.826 1.00 86.50 93 GLY A O 1
ATOM 722 N N . PRO A 1 94 ? 0.737 -6.533 7.702 1.00 91.69 94 PRO A N 1
ATOM 723 C CA . PRO A 1 94 ? 2.120 -6.413 7.247 1.00 91.69 94 PRO A CA 1
ATOM 724 C C . PRO A 1 94 ? 2.790 -5.176 7.861 1.00 91.69 94 PRO A C 1
ATOM 726 O O . PRO A 1 94 ? 2.135 -4.168 8.108 1.00 91.69 94 PRO A O 1
ATOM 729 N N . THR A 1 95 ? 4.105 -5.241 8.073 1.00 91.56 95 THR A N 1
ATOM 730 C CA . THR A 1 95 ? 4.921 -4.128 8.602 1.00 91.56 95 THR A CA 1
ATOM 731 C C . THR A 1 95 ? 5.785 -3.450 7.539 1.00 91.56 95 THR A C 1
ATOM 733 O O . THR A 1 95 ? 6.426 -2.441 7.820 1.00 91.56 95 THR A O 1
ATOM 736 N N . ARG A 1 96 ? 5.820 -4.004 6.322 1.00 94.62 96 ARG A N 1
ATOM 737 C CA . ARG A 1 96 ? 6.573 -3.493 5.175 1.00 94.62 96 ARG A CA 1
ATOM 738 C C . ARG A 1 96 ? 5.763 -3.646 3.895 1.00 94.62 96 ARG A C 1
ATOM 740 O O . ARG A 1 96 ? 5.025 -4.622 3.732 1.00 94.62 96 ARG A O 1
ATOM 747 N N . LEU A 1 97 ? 5.947 -2.706 2.980 1.00 95.94 97 LEU A N 1
ATOM 748 C CA . LEU A 1 97 ? 5.430 -2.778 1.626 1.00 95.94 97 LEU A CA 1
ATOM 749 C C . LEU A 1 97 ? 6.462 -3.425 0.700 1.00 95.94 97 LEU A C 1
ATOM 751 O O . LEU A 1 97 ? 7.671 -3.219 0.820 1.00 95.94 97 LEU A O 1
ATOM 755 N N . VAL A 1 98 ? 5.975 -4.222 -0.245 1.00 95.25 98 VAL A N 1
ATOM 756 C CA . VAL A 1 98 ? 6.794 -4.737 -1.337 1.00 95.25 98 VAL A CA 1
ATOM 757 C C . VAL A 1 98 ? 6.963 -3.610 -2.344 1.00 95.25 98 VAL A C 1
ATOM 759 O O . VAL A 1 98 ? 5.980 -3.142 -2.903 1.00 95.25 98 VAL A O 1
ATOM 762 N N . ARG A 1 99 ? 8.207 -3.179 -2.569 1.00 91.44 99 ARG A N 1
ATOM 763 C CA . ARG A 1 99 ? 8.490 -1.974 -3.363 1.00 91.44 99 ARG A CA 1
ATOM 764 C C . ARG A 1 99 ? 8.489 -2.182 -4.875 1.00 91.44 99 ARG A C 1
ATOM 766 O O . ARG A 1 99 ? 8.456 -1.214 -5.613 1.00 91.44 99 ARG A O 1
ATOM 773 N N . ALA A 1 100 ? 8.595 -3.420 -5.352 1.00 88.94 100 ALA A N 1
ATOM 774 C CA . ALA A 1 100 ? 8.595 -3.713 -6.782 1.00 88.94 100 ALA A CA 1
ATOM 775 C C . ALA A 1 100 ? 8.040 -5.108 -7.066 1.00 88.94 100 ALA A C 1
ATOM 777 O O . ALA A 1 100 ? 8.353 -6.072 -6.363 1.00 88.94 100 ALA A O 1
ATOM 778 N N . GLY A 1 101 ? 7.221 -5.195 -8.112 1.00 91.31 101 GLY A N 1
ATOM 779 C CA . GLY A 1 101 ? 6.770 -6.451 -8.697 1.00 91.31 101 GLY A CA 1
ATOM 780 C C . GLY A 1 101 ? 7.657 -6.922 -9.854 1.00 91.31 101 GLY A C 1
ATOM 781 O O . GLY A 1 101 ? 8.736 -6.371 -10.068 1.00 91.31 101 GLY A O 1
ATOM 782 N N . PRO A 1 102 ? 7.201 -7.933 -10.618 1.00 93.31 102 PRO A N 1
ATOM 783 C CA . PRO A 1 102 ? 7.916 -8.443 -11.790 1.00 93.31 102 PRO A CA 1
ATOM 784 C C . PRO A 1 102 ? 8.151 -7.414 -12.897 1.00 93.31 102 PRO A C 1
ATOM 786 O O . PRO A 1 102 ? 9.130 -7.529 -13.625 1.00 93.31 102 PRO A O 1
ATOM 789 N N . VAL A 1 103 ? 7.248 -6.442 -13.039 1.00 92.00 103 VAL A N 1
ATOM 790 C CA . VAL A 1 103 ? 7.404 -5.307 -13.952 1.00 92.00 103 VAL A CA 1
ATOM 791 C C . VAL A 1 103 ? 7.053 -4.019 -13.231 1.00 92.00 103 VAL A C 1
ATOM 793 O O . VAL A 1 103 ? 6.134 -3.998 -12.404 1.00 92.00 103 VAL A O 1
ATOM 796 N N . ARG A 1 104 ? 7.788 -2.962 -13.559 1.00 91.94 104 ARG A N 1
ATOM 797 C CA . ARG A 1 104 ? 7.570 -1.610 -13.059 1.00 91.94 104 ARG A CA 1
ATOM 798 C C . ARG A 1 104 ? 6.894 -0.735 -14.107 1.00 91.94 104 ARG A C 1
ATOM 800 O O . ARG A 1 104 ? 6.888 -1.054 -15.298 1.00 91.94 104 ARG A O 1
ATOM 807 N N . LEU A 1 105 ? 6.331 0.386 -13.670 1.00 89.00 105 LEU A N 1
ATOM 808 C CA . LEU A 1 105 ? 5.788 1.395 -14.576 1.00 89.00 105 LEU A CA 1
ATOM 809 C C . LEU A 1 105 ? 6.888 1.982 -15.472 1.00 89.00 105 LEU A C 1
ATOM 811 O O . LEU A 1 105 ? 6.669 2.192 -16.661 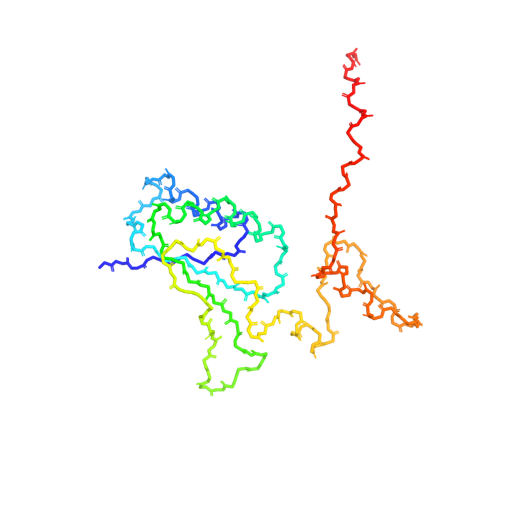1.00 89.00 105 LEU A O 1
ATOM 815 N N . SER A 1 106 ? 8.077 2.202 -14.922 1.00 87.31 106 SER A N 1
ATOM 816 C CA . SER A 1 106 ? 9.261 2.673 -15.632 1.00 87.31 106 SER A CA 1
ATOM 817 C C . SER A 1 106 ? 9.646 1.728 -16.768 1.00 87.31 106 SER A C 1
ATOM 819 O O . SER A 1 106 ? 9.873 2.208 -17.876 1.00 87.31 106 SER A O 1
ATOM 821 N N . ASP A 1 107 ? 9.614 0.408 -16.555 1.00 88.81 107 ASP A N 1
ATOM 822 C CA . ASP A 1 107 ? 9.864 -0.584 -17.613 1.00 88.81 107 ASP A CA 1
ATOM 823 C C . ASP A 1 107 ? 8.901 -0.403 -18.800 1.00 88.81 107 ASP A C 1
ATOM 825 O O . ASP A 1 107 ? 9.310 -0.465 -19.961 1.00 88.81 107 ASP A O 1
ATOM 829 N N . GLU A 1 108 ? 7.616 -0.150 -18.516 1.00 86.75 108 GLU A N 1
ATOM 830 C CA . GLU A 1 108 ? 6.597 0.099 -19.541 1.00 86.75 108 GLU A CA 1
ATOM 831 C C . GLU A 1 108 ? 6.864 1.396 -20.303 1.00 86.75 108 GLU A C 1
ATOM 833 O O . GLU A 1 108 ? 6.839 1.422 -21.536 1.00 86.75 108 GLU A O 1
ATOM 838 N N . LEU A 1 109 ? 7.131 2.475 -19.566 1.00 87.12 109 LEU A N 1
ATOM 839 C CA . LEU A 1 109 ? 7.365 3.790 -20.145 1.00 87.12 109 LEU A CA 1
ATOM 840 C C . LEU A 1 109 ? 8.606 3.774 -21.040 1.00 87.12 109 LEU A C 1
ATOM 842 O O . LEU A 1 109 ? 8.512 4.205 -22.193 1.00 87.12 109 LEU A O 1
ATOM 846 N N . PHE A 1 110 ? 9.716 3.198 -20.566 1.00 85.38 110 PHE A N 1
ATOM 847 C CA . PHE A 1 110 ? 10.940 3.041 -21.353 1.00 85.38 110 PHE A CA 1
ATOM 848 C C . PHE A 1 110 ? 10.719 2.169 -22.588 1.00 85.38 110 PHE A C 1
ATOM 850 O O . PHE A 1 110 ? 11.151 2.549 -23.676 1.00 85.38 110 PHE A O 1
ATOM 857 N N . GLY A 1 111 ? 9.998 1.050 -22.455 1.00 85.19 111 GLY A N 1
ATOM 858 C CA . GLY A 1 111 ? 9.648 0.192 -23.590 1.00 85.19 111 GLY A CA 1
ATOM 859 C C . GLY A 1 111 ? 8.856 0.924 -24.680 1.00 85.19 111 GLY A C 1
ATOM 860 O O . GLY A 1 111 ? 9.034 0.645 -25.864 1.00 85.19 111 GLY A O 1
ATOM 861 N N . ASN A 1 112 ? 8.042 1.906 -24.291 1.00 85.81 112 ASN A N 1
ATOM 862 C CA . ASN A 1 112 ? 7.245 2.730 -25.200 1.00 85.81 112 ASN A CA 1
ATOM 863 C C . ASN A 1 112 ? 7.964 4.004 -25.684 1.00 85.81 112 ASN A C 1
ATOM 865 O O . ASN A 1 112 ? 7.363 4.803 -26.402 1.00 85.81 112 ASN A O 1
ATOM 869 N N . GLY A 1 113 ? 9.226 4.227 -25.297 1.00 85.62 113 GLY A N 1
ATOM 870 C CA . GLY A 1 113 ? 9.962 5.451 -25.638 1.00 85.62 113 GLY A CA 1
ATOM 871 C C . GLY A 1 113 ? 9.416 6.704 -24.945 1.00 85.62 113 GLY A C 1
ATOM 872 O O . GLY A 1 113 ? 9.521 7.810 -25.472 1.00 85.62 113 GLY A O 1
ATOM 873 N N . THR A 1 114 ? 8.808 6.534 -23.772 1.00 82.12 114 THR A N 1
ATOM 874 C CA . THR A 1 114 ? 8.227 7.603 -22.952 1.00 82.12 114 THR A CA 1
ATOM 875 C C . THR A 1 114 ? 8.915 7.663 -21.589 1.00 82.12 114 THR A C 1
ATOM 877 O O . THR A 1 114 ? 9.498 6.687 -21.129 1.00 82.12 114 THR A O 1
ATOM 880 N N . ILE A 1 115 ? 8.862 8.817 -20.927 1.00 76.44 115 ILE A N 1
ATOM 881 C CA . ILE A 1 115 ? 9.376 8.992 -19.563 1.00 76.44 115 ILE A CA 1
ATOM 882 C C . ILE A 1 115 ? 8.275 9.560 -18.674 1.00 76.44 115 ILE A C 1
ATOM 884 O O . ILE A 1 115 ? 7.413 10.307 -19.145 1.00 76.44 115 ILE A O 1
ATOM 888 N N . ALA A 1 116 ? 8.299 9.212 -17.387 1.00 67.62 116 ALA A N 1
ATOM 889 C CA . ALA A 1 116 ? 7.348 9.757 -16.429 1.00 67.62 116 ALA A CA 1
ATOM 890 C C . ALA A 1 116 ? 7.543 11.274 -16.317 1.00 67.62 116 ALA A C 1
ATOM 892 O O . ALA A 1 116 ? 8.643 11.762 -16.053 1.00 67.62 116 ALA A O 1
ATOM 893 N N . GLN A 1 117 ? 6.466 12.029 -16.515 1.00 66.38 117 GLN A N 1
ATOM 894 C CA . GLN A 1 117 ? 6.492 13.468 -16.303 1.00 66.38 117 GLN A CA 1
ATOM 895 C C . GLN A 1 117 ? 6.451 13.744 -14.801 1.00 66.38 117 GLN A C 1
ATOM 897 O O . GLN A 1 117 ? 5.445 13.501 -14.138 1.00 66.38 117 GLN A O 1
ATOM 902 N N . VAL A 1 118 ? 7.545 14.265 -14.253 1.00 61.59 118 VAL A N 1
ATOM 903 C CA . VAL A 1 118 ? 7.556 14.794 -12.887 1.00 61.59 118 VAL A CA 1
ATOM 904 C C . VAL A 1 118 ? 6.932 16.190 -12.926 1.00 61.59 118 VAL A C 1
ATOM 906 O O . VAL A 1 118 ? 7.177 16.940 -13.864 1.00 61.59 118 VAL A O 1
ATOM 909 N N . ALA A 1 119 ? 6.155 16.581 -11.913 1.00 53.69 119 ALA A N 1
ATOM 910 C CA . ALA A 1 119 ? 5.461 17.878 -11.845 1.00 53.69 119 ALA A CA 1
ATOM 911 C C . ALA A 1 119 ? 6.384 19.128 -11.805 1.00 53.69 119 ALA A C 1
ATOM 913 O O . ALA A 1 119 ? 5.923 20.240 -11.544 1.00 53.69 119 ALA A O 1
ATOM 914 N N . ASN A 1 120 ? 7.687 18.977 -12.068 1.00 52.66 120 ASN A N 1
ATOM 915 C CA . ASN A 1 120 ? 8.589 20.084 -12.351 1.00 52.66 120 ASN A CA 1
ATOM 916 C C . ASN A 1 120 ? 8.633 20.330 -13.874 1.00 52.66 120 ASN A C 1
ATOM 918 O O . ASN A 1 120 ? 8.536 19.414 -14.680 1.00 52.66 120 ASN A O 1
ATOM 922 N N . ARG A 1 121 ? 8.767 21.588 -14.301 1.00 45.72 121 ARG A N 1
ATOM 923 C CA . ARG A 1 121 ? 8.712 21.991 -15.722 1.00 45.72 121 ARG A CA 1
ATOM 924 C C . ARG A 1 121 ? 9.901 21.508 -16.581 1.00 45.72 121 ARG A C 1
ATOM 926 O O . ARG A 1 121 ? 10.132 22.064 -17.652 1.00 45.72 121 ARG A O 1
ATOM 933 N N . ARG A 1 122 ? 10.680 20.511 -16.149 1.00 47.41 122 ARG A N 1
ATOM 934 C CA . ARG A 1 122 ? 11.768 19.925 -16.949 1.00 47.41 122 ARG A CA 1
ATOM 935 C C . ARG A 1 122 ? 11.193 18.812 -17.831 1.00 47.41 122 ARG A C 1
ATOM 937 O O . ARG A 1 122 ? 11.409 17.636 -17.583 1.00 47.41 122 ARG A O 1
ATOM 944 N N . CYS A 1 123 ? 10.399 19.190 -18.833 1.00 42.81 123 CYS A N 1
ATOM 945 C CA . CYS A 1 123 ? 9.676 18.238 -19.688 1.00 42.81 123 CYS A CA 1
ATOM 946 C C . CYS A 1 123 ? 10.384 17.895 -21.011 1.00 42.81 123 CYS A C 1
ATOM 948 O O . CYS A 1 123 ? 9.780 17.232 -21.848 1.00 42.81 123 CYS A O 1
ATOM 950 N N . ILE A 1 124 ? 11.626 18.334 -21.233 1.00 47.81 124 ILE A N 1
ATOM 951 C CA . ILE A 1 124 ? 12.388 17.992 -22.441 1.00 47.81 124 ILE A CA 1
ATOM 952 C C . ILE A 1 124 ? 13.783 17.531 -22.040 1.00 47.81 124 ILE A C 1
ATOM 954 O O . ILE A 1 124 ? 14.567 18.296 -21.479 1.00 47.81 124 ILE A O 1
ATOM 958 N N . VAL A 1 125 ? 14.078 16.278 -22.373 1.00 49.03 125 VAL A N 1
ATOM 959 C CA . VAL A 1 125 ? 15.444 15.827 -22.614 1.00 49.03 125 VAL A CA 1
ATOM 960 C C . VAL A 1 125 ? 15.744 16.229 -24.044 1.00 49.03 125 VAL A C 1
ATOM 962 O O . VAL A 1 125 ? 15.115 15.732 -24.977 1.00 49.03 125 VAL A O 1
ATOM 965 N N . ASP A 1 126 ? 16.649 17.179 -24.221 1.00 45.81 126 ASP A N 1
ATOM 966 C CA . ASP A 1 126 ? 17.170 17.465 -25.546 1.00 45.81 126 ASP A CA 1
ATOM 967 C C . ASP A 1 126 ? 18.146 16.345 -25.926 1.00 45.81 126 ASP A C 1
ATOM 969 O O . ASP A 1 126 ? 19.326 16.387 -25.584 1.00 45.81 126 ASP A O 1
ATOM 973 N N . CYS A 1 127 ? 17.638 15.320 -26.613 1.00 46.56 127 CYS A N 1
ATOM 974 C CA . CYS A 1 127 ? 18.438 14.195 -27.097 1.00 46.56 127 CYS A CA 1
ATOM 975 C C . CYS A 1 127 ? 19.432 14.589 -28.207 1.00 46.56 127 CYS A C 1
ATOM 977 O O . CYS A 1 127 ? 20.199 13.734 -28.641 1.00 46.56 127 CYS A O 1
ATOM 979 N N . THR A 1 128 ? 19.430 15.845 -28.680 1.00 46.72 128 THR A N 1
ATOM 980 C CA . THR A 1 128 ? 20.478 16.363 -29.581 1.00 46.72 128 THR A CA 1
ATOM 981 C C . THR A 1 128 ? 21.703 16.882 -28.832 1.00 46.72 128 THR A C 1
ATOM 983 O O . THR A 1 128 ? 22.740 17.141 -29.442 1.00 46.72 128 THR A O 1
ATOM 986 N N . ARG A 1 129 ? 21.623 16.988 -27.501 1.00 44.62 129 ARG A N 1
ATOM 987 C CA . ARG A 1 129 ? 22.776 17.220 -26.637 1.00 44.62 129 ARG A CA 1
ATOM 988 C C . ARG A 1 129 ? 23.365 15.866 -26.249 1.00 44.62 129 ARG A C 1
ATOM 990 O O . ARG A 1 129 ? 22.835 15.172 -25.382 1.00 44.62 129 ARG A O 1
ATOM 997 N N . ASP A 1 130 ? 24.441 15.484 -26.927 1.00 40.88 130 ASP A N 1
ATOM 998 C CA . ASP A 1 130 ? 25.164 14.233 -26.691 1.00 40.88 130 ASP A CA 1
ATOM 999 C C . ASP A 1 130 ? 25.399 13.967 -25.186 1.00 40.88 130 ASP A C 1
ATOM 1001 O O . ASP A 1 130 ? 25.989 14.786 -24.480 1.00 40.88 130 ASP A O 1
ATOM 1005 N N . GLY A 1 131 ? 24.959 12.797 -24.698 1.00 48.47 131 GLY A N 1
ATOM 1006 C CA . GLY A 1 131 ? 25.478 12.186 -23.463 1.00 48.47 131 GLY A CA 1
ATOM 1007 C C . GLY A 1 131 ? 24.598 12.162 -22.201 1.00 48.47 131 GLY A C 1
ATOM 1008 O O . GLY A 1 131 ? 25.072 11.672 -21.182 1.00 48.47 131 GLY A O 1
ATOM 1009 N N . GLN A 1 132 ? 23.342 12.627 -22.217 1.00 48.84 132 GLN A N 1
ATOM 1010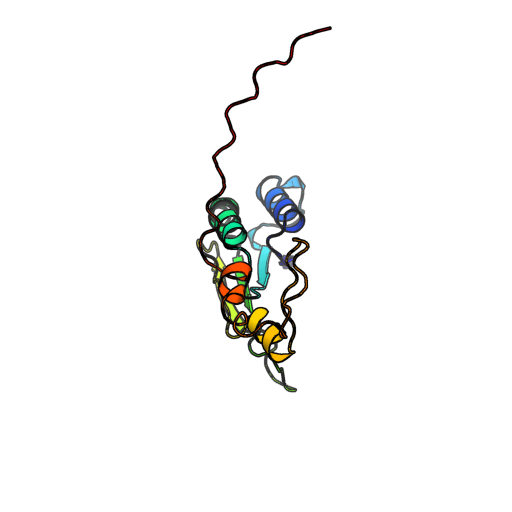 C CA . GLN A 1 132 ? 22.542 12.808 -20.979 1.00 48.84 132 GLN A CA 1
ATOM 1011 C C . GLN A 1 132 ? 21.518 11.693 -20.652 1.00 48.84 132 GLN A C 1
ATOM 1013 O O . GLN A 1 132 ? 20.836 11.768 -19.631 1.00 48.84 132 GLN A O 1
ATOM 1018 N N . ALA A 1 133 ? 21.392 10.639 -21.466 1.00 47.91 133 ALA A N 1
ATOM 1019 C CA . ALA A 1 133 ? 20.343 9.623 -21.273 1.00 47.91 133 ALA A CA 1
ATOM 1020 C C . ALA A 1 133 ? 20.445 8.847 -19.938 1.00 47.91 133 ALA A C 1
ATOM 1022 O O . ALA A 1 133 ? 19.422 8.450 -19.387 1.00 47.91 133 ALA A O 1
ATOM 1023 N N . ASN A 1 134 ? 21.654 8.681 -19.389 1.00 42.88 134 ASN A N 1
ATOM 1024 C CA . ASN A 1 134 ? 21.881 7.918 -18.153 1.00 42.88 134 ASN A CA 1
ATOM 1025 C C . ASN A 1 134 ? 21.766 8.751 -16.860 1.00 42.88 134 ASN A C 1
ATOM 1027 O O . ASN A 1 134 ? 21.755 8.176 -15.777 1.00 42.88 134 ASN A O 1
ATOM 1031 N N . GLU A 1 135 ? 21.701 10.084 -16.943 1.00 43.16 135 GLU A N 1
ATOM 1032 C CA . GLU A 1 135 ? 21.716 10.972 -15.762 1.00 43.16 135 GLU A CA 1
ATOM 1033 C C . GLU A 1 135 ? 20.301 11.260 -15.221 1.00 43.16 135 GLU A C 1
ATOM 1035 O O . GLU A 1 135 ? 20.109 11.626 -14.065 1.00 43.16 135 GLU A O 1
ATOM 1040 N N . LEU A 1 136 ? 19.269 11.035 -16.037 1.00 45.75 136 LEU A N 1
ATOM 1041 C CA . LEU A 1 136 ? 17.878 11.339 -15.684 1.00 45.75 136 LEU A CA 1
ATOM 1042 C C . LEU A 1 136 ? 17.170 10.203 -14.941 1.00 45.75 136 LEU A C 1
ATOM 1044 O O . LEU A 1 136 ? 16.192 10.439 -14.232 1.00 45.75 136 LEU A O 1
ATOM 1048 N N . THR A 1 137 ? 17.665 8.973 -15.077 1.00 43.56 137 THR A N 1
ATOM 1049 C CA . THR A 1 137 ? 17.133 7.796 -14.379 1.00 43.56 137 THR A CA 1
ATOM 1050 C C . THR A 1 137 ? 17.350 7.875 -12.869 1.00 43.56 137 THR A C 1
ATOM 1052 O O . THR A 1 137 ? 16.454 7.500 -12.114 1.00 43.56 137 THR A O 1
ATOM 1055 N N . SER A 1 138 ? 18.485 8.420 -12.419 1.00 44.00 138 SER A N 1
ATOM 1056 C CA . SER A 1 138 ? 18.756 8.658 -10.994 1.00 44.00 138 SER A CA 1
ATOM 1057 C C . SER A 1 138 ? 17.913 9.808 -10.436 1.00 44.00 138 SER A C 1
ATOM 1059 O O . SER A 1 138 ? 17.374 9.709 -9.341 1.00 44.00 138 SER A O 1
ATOM 1061 N N . ASP A 1 139 ? 17.696 10.874 -11.206 1.00 47.00 139 ASP A N 1
ATOM 1062 C CA . ASP A 1 139 ? 16.922 12.034 -10.741 1.00 47.00 139 ASP A CA 1
ATOM 1063 C C . ASP A 1 139 ? 15.410 11.760 -10.641 1.00 47.00 139 ASP A C 1
ATOM 1065 O O . ASP A 1 139 ? 14.731 12.324 -9.778 1.00 47.00 139 ASP A O 1
ATOM 1069 N N . ALA A 1 140 ? 14.868 10.914 -11.525 1.00 47.53 140 ALA A N 1
ATOM 1070 C CA . ALA A 1 140 ? 13.442 10.591 -11.559 1.00 47.53 140 ALA A CA 1
ATOM 1071 C C . ALA A 1 140 ? 13.053 9.442 -10.614 1.00 47.53 140 ALA A C 1
ATOM 1073 O O . ALA A 1 140 ? 11.948 9.469 -10.071 1.00 47.53 140 ALA A O 1
ATOM 1074 N N . PHE A 1 141 ? 13.942 8.460 -10.401 1.00 45.09 141 PHE A N 1
ATOM 1075 C CA . PHE A 1 141 ? 13.625 7.232 -9.655 1.00 45.09 141 PHE A CA 1
ATOM 1076 C C . PHE A 1 141 ? 14.634 6.854 -8.547 1.00 45.09 141 PHE A C 1
ATOM 1078 O O . PHE A 1 141 ? 14.407 5.869 -7.846 1.00 45.09 141 PHE A O 1
ATOM 1085 N N . GLY A 1 142 ? 15.681 7.656 -8.297 1.00 36.59 142 GLY A N 1
ATOM 1086 C CA . GLY A 1 142 ? 16.428 7.639 -7.031 1.00 36.59 142 GLY A CA 1
ATOM 1087 C C . GLY A 1 142 ? 17.910 8.018 -7.124 1.00 36.59 142 GLY A C 1
ATOM 1088 O O . GLY A 1 142 ? 18.680 7.287 -7.731 1.00 36.59 142 GLY A O 1
ATOM 1089 N N . GLU A 1 143 ? 18.308 9.108 -6.450 1.00 33.16 143 GLU A N 1
ATOM 1090 C CA . GLU A 1 143 ? 19.258 9.114 -5.323 1.00 33.16 143 GLU A CA 1
ATOM 1091 C C . GLU A 1 143 ? 19.222 10.486 -4.603 1.00 33.16 143 GLU A C 1
ATOM 1093 O O . GLU A 1 143 ? 19.419 11.534 -5.205 1.00 33.16 143 GLU A O 1
ATOM 1098 N N . SER A 1 144 ? 18.962 10.496 -3.289 1.00 38.28 144 SER A N 1
ATOM 1099 C CA . SER A 1 144 ? 19.179 11.648 -2.390 1.00 38.28 144 SER A CA 1
ATOM 1100 C C . SER A 1 144 ? 18.506 12.992 -2.764 1.00 38.28 144 SER A C 1
ATOM 1102 O O . SER A 1 144 ? 19.180 14.009 -2.947 1.00 38.28 144 SER A O 1
ATOM 1104 N N . GLN A 1 145 ? 17.177 13.085 -2.660 1.00 38.56 145 GLN A N 1
ATOM 1105 C CA . GLN A 1 145 ? 16.577 14.366 -2.257 1.00 38.56 145 GLN A CA 1
ATOM 1106 C C . GLN A 1 145 ? 16.663 14.493 -0.735 1.00 38.56 145 GLN A C 1
ATOM 1108 O O . GLN A 1 145 ? 15.708 14.245 -0.005 1.00 38.56 145 GLN A O 1
ATOM 1113 N N . ARG A 1 146 ? 17.845 14.873 -0.229 1.00 28.47 146 ARG A N 1
ATOM 1114 C CA . ARG A 1 146 ? 17.917 15.468 1.112 1.00 28.47 146 ARG A CA 1
ATOM 1115 C C . ARG A 1 146 ? 16.987 16.684 1.095 1.00 28.47 146 ARG A C 1
ATOM 1117 O O . ARG A 1 146 ? 17.143 17.515 0.196 1.00 28.47 146 ARG A O 1
ATOM 1124 N N . PRO A 1 147 ? 16.053 16.839 2.048 1.00 30.91 147 PRO A N 1
ATOM 1125 C CA . PRO A 1 147 ? 15.289 18.068 2.118 1.00 30.91 147 PRO A CA 1
ATOM 1126 C C . PRO A 1 147 ? 16.287 19.206 2.323 1.00 30.91 147 PRO A C 1
ATOM 1128 O O . PRO A 1 147 ? 17.177 19.122 3.174 1.00 30.91 147 PRO A O 1
ATOM 1131 N N . ALA A 1 148 ? 16.156 20.269 1.536 1.00 33.78 148 ALA A N 1
ATOM 1132 C CA . ALA A 1 148 ? 16.866 21.514 1.767 1.00 33.78 148 ALA A CA 1
ATOM 1133 C C . ALA A 1 148 ? 16.354 22.159 3.072 1.00 33.78 148 ALA A C 1
ATOM 1135 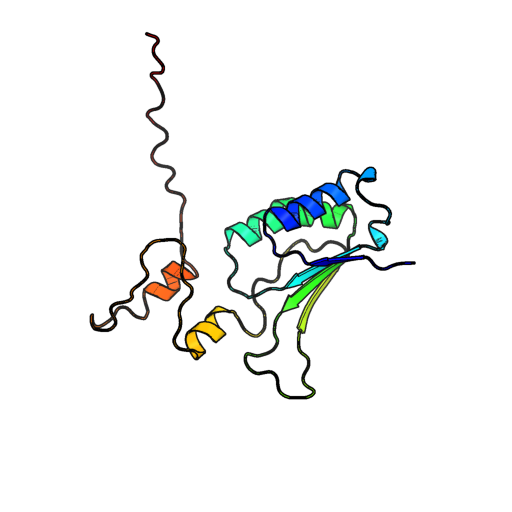O O . ALA A 1 148 ? 15.661 23.173 3.058 1.00 33.78 148 ALA A O 1
ATOM 1136 N N . MET A 1 149 ? 16.696 21.583 4.229 1.00 30.09 149 MET A N 1
ATOM 1137 C CA . MET A 1 149 ? 16.641 22.252 5.528 1.00 30.09 149 MET A CA 1
ATOM 1138 C C . MET A 1 149 ? 17.832 23.207 5.633 1.00 30.09 149 MET A C 1
ATOM 1140 O O . MET A 1 149 ? 18.764 23.010 6.405 1.00 30.09 149 MET A O 1
ATOM 1144 N N . SER A 1 150 ? 17.806 24.271 4.836 1.00 35.19 150 SER A N 1
ATOM 1145 C CA . SER A 1 150 ? 18.665 25.436 5.040 1.00 35.19 150 SER A CA 1
ATOM 1146 C C . SER A 1 150 ? 17.961 26.687 4.526 1.00 35.19 150 SER A C 1
ATOM 1148 O O . SER A 1 150 ? 18.359 27.267 3.519 1.00 35.19 150 SER A O 1
ATOM 1150 N N . ARG A 1 151 ? 16.859 27.059 5.190 1.00 32.62 151 ARG A N 1
ATOM 1151 C CA . ARG A 1 151 ? 16.281 28.420 5.218 1.00 32.62 151 ARG A CA 1
ATOM 1152 C C . ARG A 1 151 ? 15.147 28.505 6.252 1.00 32.62 151 ARG A C 1
ATOM 1154 O O . ARG A 1 151 ? 14.051 28.971 5.978 1.00 32.62 151 ARG A O 1
ATOM 1161 N N . LEU A 1 152 ? 15.429 28.064 7.477 1.00 32.16 152 LEU A N 1
ATOM 1162 C CA . LEU A 1 152 ? 14.662 28.441 8.670 1.00 32.16 152 LEU A CA 1
ATOM 1163 C C . LEU A 1 152 ? 15.540 29.362 9.521 1.00 32.16 152 LEU A C 1
ATOM 1165 O O . LEU A 1 152 ? 16.030 28.986 10.577 1.00 32.16 152 LEU A O 1
ATOM 1169 N N . SER A 1 153 ? 15.802 30.564 9.012 1.00 32.41 153 SER A N 1
ATOM 1170 C CA . SER A 1 153 ? 16.446 31.634 9.781 1.00 32.41 153 SER A CA 1
ATOM 1171 C C . SER A 1 153 ? 16.112 33.006 9.190 1.00 32.41 153 SER A C 1
ATOM 1173 O O . SER A 1 153 ? 17.008 33.742 8.797 1.00 32.41 153 SER A O 1
ATOM 1175 N N . SER A 1 154 ? 14.822 33.333 9.064 1.00 32.41 154 SER A N 1
ATOM 1176 C CA . SER A 1 154 ? 14.351 34.727 8.953 1.00 32.41 154 SER A CA 1
ATOM 1177 C C . SER A 1 154 ? 12.819 34.794 8.958 1.00 32.41 154 SER A C 1
ATOM 1179 O O . SER A 1 154 ? 12.199 35.190 7.977 1.00 32.41 154 SER A O 1
ATOM 1181 N N . TRP A 1 155 ? 12.193 34.385 10.059 1.00 28.77 155 TRP A N 1
ATOM 1182 C CA . TRP A 1 155 ? 10.809 34.760 10.372 1.00 28.77 155 TRP A CA 1
ATOM 1183 C C . TRP A 1 155 ? 10.778 35.367 11.772 1.00 28.77 155 TRP A C 1
ATOM 1185 O O . TRP A 1 155 ? 10.256 34.807 12.725 1.00 28.77 155 TRP A O 1
ATOM 1195 N N . THR A 1 156 ? 11.389 36.540 11.888 1.00 34.66 156 THR A N 1
ATOM 1196 C CA . THR A 1 156 ? 11.127 37.489 12.969 1.00 34.66 156 THR A CA 1
ATOM 1197 C C . THR A 1 156 ? 10.999 38.851 12.318 1.00 34.66 156 THR A C 1
ATOM 1199 O O . THR A 1 156 ? 12.019 39.441 11.973 1.00 34.66 156 THR A O 1
ATOM 1202 N N . SER A 1 157 ? 9.759 39.282 12.072 1.00 31.39 157 SER A N 1
ATOM 1203 C CA . SER A 1 157 ? 9.289 40.680 12.016 1.00 31.39 157 SER A CA 1
ATOM 1204 C C . SER A 1 157 ? 7.859 40.702 11.468 1.00 31.39 157 SER A C 1
ATOM 1206 O O . SER A 1 157 ? 7.616 41.127 10.345 1.00 31.39 157 SER A O 1
ATOM 1208 N N . PHE A 1 158 ? 6.896 40.229 12.260 1.00 33.00 158 PHE A N 1
ATOM 1209 C CA . PHE A 1 158 ? 5.537 40.757 12.160 1.00 33.00 158 PHE A CA 1
ATOM 1210 C C . PHE A 1 158 ? 5.526 41.973 13.090 1.00 33.00 158 PHE A C 1
ATOM 1212 O O . PHE A 1 158 ? 5.502 41.819 14.310 1.00 33.00 158 PHE A O 1
ATOM 1219 N N . SER A 1 159 ? 5.681 43.169 12.522 1.00 31.98 159 SER A N 1
ATOM 1220 C CA . SER A 1 159 ? 5.520 44.423 13.254 1.00 31.98 159 SER A CA 1
ATOM 1221 C C . SER A 1 159 ? 4.371 45.202 12.640 1.00 31.98 159 SER A C 1
ATOM 1223 O O . SER A 1 159 ? 4.270 45.381 11.431 1.00 31.98 159 SER A O 1
ATOM 1225 N N . ASN A 1 160 ? 3.505 45.589 13.555 1.00 31.84 160 ASN A N 1
ATO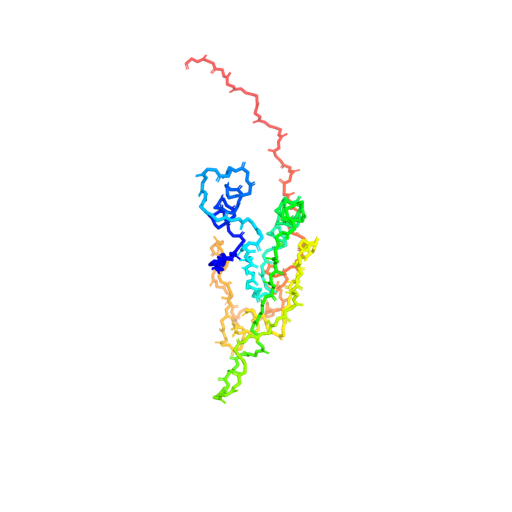M 1226 C CA . ASN A 1 160 ? 2.238 46.268 13.441 1.00 31.84 160 ASN A CA 1
ATOM 1227 C C . ASN A 1 160 ? 2.407 47.689 12.871 1.00 31.84 160 ASN A C 1
ATOM 1229 O O . ASN A 1 160 ? 3.149 48.477 13.465 1.00 31.84 160 ASN A O 1
ATOM 1233 N N . LYS A 1 161 ? 1.708 48.003 11.771 1.00 34.75 161 LYS A N 1
ATOM 1234 C CA . LYS A 1 161 ? 0.978 49.258 11.488 1.00 34.75 161 LYS A CA 1
ATOM 1235 C C . LYS A 1 161 ? 0.432 49.273 10.064 1.00 34.75 161 LYS A C 1
ATOM 1237 O O . LYS A 1 161 ? 1.194 48.912 9.144 1.00 34.75 161 LYS A O 1
#

Organism: NCBI:txid2792083

pLDDT: mean 78.0, std 24.0, range [28.47, 97.94]